Protein AF-A0A2H6FJA2-F1 (afdb_monomer_lite)

Radius of gyration: 16.58 Å; chains: 1; bounding box: 36×45×41 Å

pLDDT: mean 81.51, std 17.77, range [36.12, 94.75]

Secondary structure (DSSP, 8-state):
---TT------S-HHHHHHHHHHHTSHHHHHHHHHHS-TTSSS-S-HHHHTT--HHHHHHT--HHHHHHHHTTS-HHHHTT--HHHHHHHHHTHHHHHHHHSTT------

Foldseek 3Di:
DDDPLDDDDDDPDLQLVLLLVLLCPDPVNVVVLPVCFDVPDPRGDDPVSVVPDDSLVSLVVDDLVSSCVSCVPDDVVSCPPHDPVVSVCSNVVVVPVVVVVPVPDPDPDD

Structure (mmCIF, N/CA/C/O backbone):
data_AF-A0A2H6FJA2-F1
#
_entry.id   AF-A0A2H6FJA2-F1
#
loop_
_atom_site.group_PDB
_atom_site.id
_atom_site.type_symbol
_atom_site.label_atom_id
_atom_site.label_alt_id
_atom_site.label_comp_id
_atom_site.label_asym_id
_atom_site.label_entity_id
_atom_site.label_seq_id
_atom_site.pdbx_PDB_ins_code
_atom_site.Cartn_x
_atom_site.Cartn_y
_atom_site.Cartn_z
_atom_site.occupancy
_atom_site.B_iso_or_equiv
_atom_site.auth_seq_id
_atom_site.auth_comp_id
_atom_site.auth_asym_id
_atom_site.auth_atom_id
_atom_site.pdbx_PDB_model_num
ATOM 1 N N . MET A 1 1 ? -6.441 16.786 -11.323 1.00 50.53 1 MET A N 1
ATOM 2 C CA . MET A 1 1 ? -6.141 16.374 -12.708 1.00 50.53 1 MET A CA 1
ATOM 3 C C . MET A 1 1 ? -5.256 15.147 -12.605 1.00 50.53 1 MET A C 1
ATOM 5 O O . MET A 1 1 ? -4.187 15.258 -12.024 1.00 50.53 1 MET A O 1
ATOM 9 N N . LEU A 1 2 ? -5.758 13.979 -13.010 1.00 66.94 2 LEU A N 1
ATOM 10 C CA . LEU A 1 2 ? -4.947 12.766 -13.109 1.00 66.94 2 LEU A CA 1
ATOM 11 C C . LEU A 1 2 ? -4.219 12.835 -14.458 1.00 66.94 2 LEU A C 1
ATOM 13 O O . LEU A 1 2 ? -4.865 13.149 -15.457 1.00 66.94 2 LEU A O 1
ATOM 17 N N . ASP A 1 3 ? -2.911 12.615 -14.477 1.00 75.50 3 ASP A N 1
ATOM 18 C CA . ASP A 1 3 ? -2.125 12.604 -15.714 1.00 75.50 3 ASP A CA 1
ATOM 19 C C . ASP A 1 3 ? -1.979 11.173 -16.260 1.00 75.50 3 ASP A C 1
ATOM 21 O O . ASP A 1 3 ? -2.226 10.199 -15.545 1.00 75.50 3 ASP A O 1
ATOM 25 N N . ASP A 1 4 ? -1.555 11.028 -17.517 1.00 77.38 4 ASP A N 1
ATOM 26 C CA . ASP A 1 4 ? -1.372 9.731 -18.190 1.00 77.38 4 ASP A CA 1
ATOM 27 C C . ASP A 1 4 ? -0.208 8.889 -17.613 1.00 77.38 4 ASP A C 1
ATOM 29 O O . ASP A 1 4 ? 0.083 7.789 -18.096 1.00 77.38 4 ASP A O 1
ATOM 33 N N . THR A 1 5 ? 0.470 9.414 -16.590 1.00 80.12 5 THR A N 1
ATOM 34 C CA . THR A 1 5 ? 1.606 8.827 -15.873 1.00 80.12 5 THR A CA 1
ATOM 35 C C . THR A 1 5 ? 1.215 8.082 -14.594 1.00 80.12 5 THR A C 1
ATOM 37 O O . THR A 1 5 ? 2.051 7.369 -14.039 1.00 80.12 5 THR A O 1
ATOM 40 N N . CYS A 1 6 ? -0.043 8.185 -14.151 1.00 84.25 6 CYS A N 1
ATOM 41 C CA . CYS A 1 6 ? -0.532 7.550 -12.928 1.00 84.25 6 CYS A CA 1
ATOM 42 C C . CYS A 1 6 ? -1.548 6.442 -13.222 1.00 84.25 6 CYS A C 1
ATOM 44 O O . CYS A 1 6 ? -2.385 6.555 -14.117 1.00 84.25 6 CYS A O 1
ATOM 46 N N . TYR A 1 7 ? -1.536 5.401 -12.391 1.00 87.69 7 TYR A N 1
ATOM 47 C CA . TYR A 1 7 ? -2.639 4.449 -12.305 1.00 87.69 7 TYR A CA 1
ATOM 48 C C . TYR A 1 7 ? -3.543 4.823 -11.135 1.00 87.69 7 TYR A C 1
ATOM 50 O O . TYR A 1 7 ? -3.062 5.191 -10.065 1.00 87.69 7 TYR A O 1
ATOM 58 N N . PHE A 1 8 ? -4.854 4.738 -11.347 1.00 87.50 8 PHE A N 1
ATOM 59 C CA . PHE A 1 8 ? -5.851 5.058 -10.333 1.00 87.50 8 PHE A CA 1
ATOM 60 C C . PHE A 1 8 ? -6.551 3.790 -9.854 1.00 87.50 8 PHE A C 1
ATOM 62 O O . PHE A 1 8 ? -6.960 2.960 -10.668 1.00 87.50 8 PHE A O 1
ATOM 69 N N . LEU A 1 9 ? -6.707 3.675 -8.537 1.00 88.56 9 LEU A N 1
ATOM 70 C CA . LEU A 1 9 ? -7.457 2.615 -7.880 1.00 88.56 9 LEU A CA 1
ATOM 71 C C . LEU A 1 9 ? -8.573 3.264 -7.058 1.00 88.56 9 LEU A C 1
ATOM 73 O O . LEU A 1 9 ? -8.302 4.068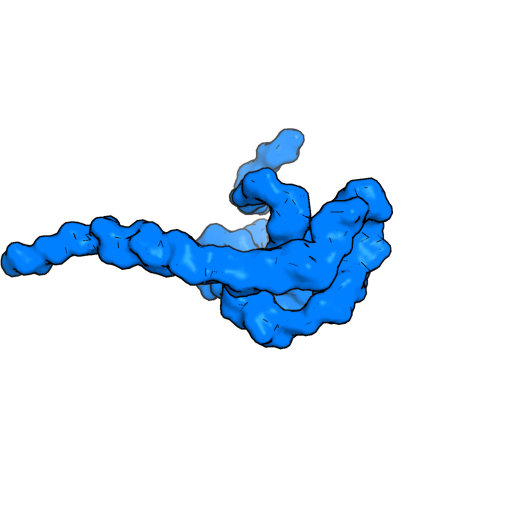 -6.168 1.00 88.56 9 LEU A O 1
ATOM 77 N N . GLY A 1 10 ? -9.819 2.965 -7.421 1.00 89.06 10 GLY A N 1
ATOM 78 C CA . GLY A 1 10 ? -11.008 3.470 -6.739 1.00 89.06 10 GLY A CA 1
ATOM 79 C C . GLY A 1 10 ? -11.544 2.451 -5.740 1.00 89.06 10 GLY A C 1
ATOM 80 O O . GLY A 1 10 ? -11.499 1.253 -6.010 1.00 89.06 10 GLY A O 1
ATOM 81 N N . PHE A 1 11 ? -12.076 2.944 -4.624 1.00 90.19 11 PHE A N 1
ATOM 82 C CA . PHE A 1 11 ? -12.656 2.142 -3.547 1.00 90.19 11 PHE A CA 1
ATOM 83 C C . PHE A 1 11 ? -13.999 2.721 -3.120 1.00 90.19 11 PHE A C 1
ATOM 85 O O . PHE A 1 11 ? -14.234 3.922 -3.263 1.00 90.19 11 PHE A O 1
ATOM 92 N N . GLU A 1 12 ? -14.861 1.873 -2.567 1.00 88.88 12 GLU A N 1
ATOM 93 C CA . GLU A 1 12 ? -16.161 2.298 -2.040 1.00 88.88 12 GLU A CA 1
ATOM 94 C C . GLU A 1 12 ? -16.039 2.880 -0.624 1.00 88.88 12 GLU A C 1
ATOM 96 O O . GLU A 1 12 ? -16.817 3.753 -0.241 1.00 88.88 12 GLU A O 1
ATOM 101 N N . GLY A 1 13 ? -15.042 2.428 0.148 1.00 90.38 13 GLY A N 1
ATOM 102 C CA . GLY A 1 13 ? -14.791 2.869 1.517 1.00 90.38 13 GLY A CA 1
ATOM 103 C C . GLY A 1 13 ? -13.447 3.574 1.691 1.00 90.38 13 GLY A C 1
ATOM 104 O O . GLY A 1 13 ? -12.418 3.125 1.188 1.00 90.38 13 GLY A O 1
ATOM 105 N N . LEU A 1 14 ? -13.432 4.647 2.489 1.00 91.56 14 LEU A N 1
ATOM 106 C CA . LEU A 1 14 ? -12.194 5.353 2.835 1.00 91.56 14 LEU A CA 1
ATOM 107 C C . LEU A 1 14 ? -11.210 4.446 3.589 1.00 91.56 14 LEU A C 1
ATOM 109 O O . LEU A 1 14 ? -10.024 4.439 3.274 1.00 91.56 14 LEU A O 1
ATOM 113 N N . SER A 1 15 ? -11.693 3.652 4.549 1.00 92.50 15 SER A N 1
ATOM 114 C CA . SER A 1 15 ? -10.837 2.751 5.331 1.00 92.50 15 SER A CA 1
ATOM 115 C C . SER A 1 15 ? -10.151 1.709 4.443 1.00 92.50 15 SER A C 1
ATOM 117 O O . SER A 1 15 ? -8.964 1.457 4.607 1.00 92.50 15 SER A O 1
ATOM 119 N N . GLU A 1 16 ? -10.866 1.166 3.452 1.00 92.31 16 GLU A N 1
ATOM 120 C CA . GLU A 1 16 ? -10.305 0.242 2.458 1.00 92.31 16 GLU A CA 1
ATOM 121 C C . GLU A 1 16 ? -9.199 0.914 1.636 1.00 92.31 16 GLU A C 1
ATOM 123 O O . GLU A 1 16 ? -8.097 0.376 1.528 1.00 92.31 16 GLU A O 1
ATOM 128 N N . ALA A 1 17 ? -9.455 2.127 1.133 1.00 93.06 17 ALA A N 1
ATOM 129 C CA . ALA A 1 17 ? -8.459 2.896 0.396 1.00 93.06 17 ALA A CA 1
ATOM 130 C C . ALA A 1 17 ? -7.190 3.145 1.225 1.00 93.06 17 ALA A C 1
ATOM 132 O O . ALA A 1 17 ? -6.079 2.995 0.715 1.00 93.06 17 ALA A O 1
ATOM 133 N N . ILE A 1 18 ? -7.348 3.477 2.511 1.00 94.31 18 ILE A N 1
ATOM 134 C CA . ILE A 1 18 ? -6.234 3.697 3.438 1.00 94.31 18 ILE A CA 1
ATOM 135 C C . ILE A 1 18 ? -5.451 2.400 3.673 1.00 94.31 18 ILE A C 1
ATOM 137 O O . ILE A 1 18 ? -4.221 2.426 3.647 1.00 94.31 18 ILE A O 1
ATOM 141 N N . PHE A 1 19 ? -6.124 1.261 3.850 1.00 94.06 19 PHE A N 1
ATOM 142 C CA . PHE A 1 19 ? -5.454 -0.030 4.026 1.00 94.06 19 PHE A CA 1
ATOM 143 C C . PHE A 1 19 ? -4.651 -0.440 2.797 1.00 94.06 19 PHE A C 1
ATOM 145 O O . PHE A 1 19 ? -3.482 -0.806 2.926 1.00 94.06 19 PHE A O 1
ATOM 152 N N . VAL A 1 20 ? -5.231 -0.338 1.599 1.00 93.75 20 VAL A N 1
ATOM 153 C CA . VAL A 1 20 ? -4.501 -0.664 0.368 1.00 93.75 20 VAL A CA 1
ATOM 154 C C . VAL A 1 20 ? -3.343 0.304 0.147 1.00 93.75 20 VAL A C 1
ATOM 156 O O . VAL A 1 20 ? -2.247 -0.130 -0.207 1.00 93.75 20 VAL A O 1
ATOM 159 N N . TRP A 1 21 ? -3.537 1.595 0.419 1.00 93.81 21 TRP A N 1
ATOM 160 C CA . TRP A 1 21 ? -2.455 2.575 0.382 1.00 93.81 21 TRP A CA 1
ATOM 161 C C . TRP A 1 21 ? -1.319 2.203 1.346 1.00 93.81 21 TRP A C 1
ATOM 163 O O . TRP A 1 21 ? -0.160 2.183 0.931 1.00 93.81 21 TRP A O 1
ATOM 173 N N . ALA A 1 22 ? -1.630 1.836 2.592 1.00 94.75 22 ALA A N 1
ATOM 174 C CA . ALA A 1 22 ? -0.640 1.435 3.591 1.00 94.75 22 ALA A CA 1
ATOM 175 C C . ALA A 1 22 ? 0.137 0.182 3.159 1.00 94.75 22 ALA A C 1
ATOM 177 O O . ALA A 1 22 ? 1.364 0.146 3.243 1.00 94.75 22 ALA A O 1
ATOM 178 N N . ILE A 1 23 ? -0.565 -0.824 2.626 1.00 93.94 23 ILE A N 1
ATOM 179 C CA . ILE A 1 23 ? 0.045 -2.059 2.120 1.00 93.94 23 ILE A CA 1
ATOM 180 C C . ILE A 1 23 ? 0.999 -1.755 0.964 1.00 93.94 23 ILE A C 1
ATOM 182 O O . ILE A 1 23 ? 2.144 -2.210 0.976 1.00 93.94 23 ILE A O 1
ATOM 186 N N . LEU A 1 24 ? 0.557 -0.969 -0.022 1.00 92.81 24 LEU A N 1
ATOM 187 C CA . LEU A 1 24 ? 1.365 -0.641 -1.197 1.00 92.81 24 LEU A CA 1
ATOM 188 C C . LEU A 1 24 ? 2.599 0.198 -0.847 1.00 92.81 24 LEU A C 1
ATOM 190 O O . LEU A 1 24 ? 3.625 0.070 -1.513 1.00 92.81 24 LEU A O 1
ATOM 194 N N . ASN A 1 25 ? 2.528 1.017 0.204 1.00 92.69 25 ASN A N 1
ATOM 195 C CA . ASN A 1 25 ? 3.657 1.811 0.695 1.00 92.69 25 ASN A CA 1
ATOM 196 C C . ASN A 1 25 ? 4.524 1.079 1.731 1.00 92.69 25 ASN A C 1
ATOM 198 O O . ASN A 1 25 ? 5.538 1.618 2.170 1.00 92.69 25 ASN A O 1
ATOM 202 N N . SER A 1 26 ? 4.185 -0.162 2.091 1.00 92.81 26 SER A N 1
ATOM 203 C CA . SER A 1 26 ? 5.019 -0.958 2.987 1.00 92.81 26 SER A CA 1
ATOM 204 C C . SER A 1 26 ? 6.381 -1.278 2.365 1.00 92.81 26 SER A C 1
ATOM 206 O O . SER A 1 26 ? 6.519 -1.484 1.155 1.00 92.81 26 SER A O 1
ATOM 208 N N . GLU A 1 27 ? 7.401 -1.389 3.216 1.00 91.94 27 GLU A N 1
ATOM 209 C CA . GLU A 1 27 ? 8.778 -1.664 2.794 1.00 91.94 27 GLU A CA 1
ATOM 210 C C . GLU A 1 27 ? 8.887 -2.945 1.948 1.00 91.94 27 GLU A C 1
ATOM 212 O O . GLU A 1 27 ? 9.589 -2.972 0.937 1.00 91.94 27 GLU A O 1
ATOM 217 N N . HIS A 1 28 ? 8.159 -3.997 2.328 1.00 90.31 28 HIS A N 1
ATOM 218 C CA . HIS A 1 28 ? 8.143 -5.273 1.615 1.00 90.31 28 HIS A CA 1
ATOM 219 C C . HIS A 1 28 ? 7.640 -5.122 0.175 1.00 90.31 28 HIS A C 1
ATOM 221 O O . HIS A 1 28 ? 8.252 -5.660 -0.750 1.00 90.31 28 HIS A O 1
ATOM 227 N N . ILE A 1 29 ? 6.559 -4.361 -0.029 1.00 92.81 29 ILE A N 1
ATOM 228 C CA . ILE A 1 29 ? 5.986 -4.149 -1.361 1.00 92.81 29 ILE A CA 1
ATOM 229 C C . ILE A 1 29 ? 6.861 -3.236 -2.204 1.00 92.81 29 ILE A C 1
ATOM 231 O O . ILE A 1 29 ? 7.096 -3.544 -3.370 1.00 92.81 29 ILE A O 1
ATOM 235 N N . GLN A 1 30 ? 7.415 -2.174 -1.622 1.00 92.69 30 GLN A N 1
ATOM 236 C CA . GLN A 1 30 ? 8.338 -1.290 -2.332 1.00 92.69 30 GLN A CA 1
ATOM 237 C C . GLN A 1 30 ? 9.602 -2.039 -2.788 1.00 92.69 30 GLN A C 1
ATOM 239 O O . GLN A 1 30 ? 10.025 -1.895 -3.935 1.00 92.69 30 GLN A O 1
ATOM 244 N N . LYS A 1 31 ? 10.160 -2.924 -1.948 1.00 93.06 31 LYS A N 1
ATOM 245 C CA . LYS A 1 31 ? 11.288 -3.794 -2.329 1.00 93.06 31 LYS A CA 1
ATOM 246 C C . LYS A 1 31 ? 10.919 -4.800 -3.420 1.00 93.06 31 LYS A C 1
ATOM 248 O O . LYS A 1 31 ? 11.716 -5.024 -4.328 1.00 93.06 31 LYS A O 1
ATOM 253 N N . LEU A 1 32 ? 9.731 -5.404 -3.345 1.00 92.19 32 LEU A N 1
ATOM 254 C CA . LEU A 1 32 ? 9.239 -6.320 -4.377 1.00 92.19 32 LEU A CA 1
ATOM 255 C C . LEU A 1 32 ? 9.052 -5.596 -5.715 1.00 92.19 32 LEU A C 1
ATOM 257 O O . LEU A 1 32 ? 9.487 -6.077 -6.754 1.00 92.19 32 LEU A O 1
ATOM 261 N N . LEU A 1 33 ? 8.437 -4.419 -5.700 1.00 92.38 33 LEU A N 1
ATOM 262 C CA . LEU A 1 33 ? 8.253 -3.607 -6.895 1.00 92.38 33 LEU A CA 1
ATOM 263 C C . LEU A 1 33 ? 9.595 -3.200 -7.513 1.00 92.38 33 LEU A C 1
ATOM 265 O O . LEU A 1 33 ? 9.763 -3.315 -8.727 1.00 92.38 33 LEU A O 1
ATOM 269 N N . ALA A 1 34 ? 10.568 -2.802 -6.694 1.00 92.38 34 ALA A N 1
ATOM 270 C CA . ALA A 1 34 ? 11.916 -2.484 -7.155 1.00 92.38 34 ALA A CA 1
ATOM 271 C C . ALA A 1 34 ? 12.656 -3.699 -7.745 1.00 92.38 34 ALA A C 1
ATOM 273 O O . ALA A 1 34 ? 13.442 -3.531 -8.669 1.00 92.38 34 ALA A O 1
ATOM 274 N N . SER A 1 35 ? 12.406 -4.920 -7.257 1.00 92.38 35 SER A N 1
ATOM 275 C CA . SER A 1 35 ? 13.037 -6.132 -7.806 1.00 92.38 35 SER A CA 1
ATOM 276 C C . SER A 1 35 ? 12.368 -6.645 -9.085 1.00 92.38 35 SER A C 1
ATOM 278 O O . SER A 1 35 ? 13.018 -7.294 -9.902 1.00 92.38 35 SER A O 1
ATOM 280 N N . LEU A 1 36 ? 11.082 -6.342 -9.279 1.00 91.00 36 LEU A N 1
ATOM 281 C CA . LEU A 1 36 ? 10.316 -6.711 -10.472 1.00 91.00 36 LEU A CA 1
ATOM 282 C C . LEU A 1 36 ? 10.459 -5.713 -11.627 1.00 91.00 36 LEU A C 1
ATOM 284 O O . LEU A 1 36 ? 10.036 -6.016 -12.744 1.00 91.00 36 LEU A O 1
ATOM 288 N N . THR A 1 37 ? 11.004 -4.523 -11.371 1.00 91.88 37 THR A N 1
ATOM 289 C CA . THR A 1 37 ? 11.039 -3.422 -12.339 1.00 91.88 37 THR A CA 1
ATOM 290 C C . THR A 1 37 ? 12.451 -2.914 -12.577 1.00 91.88 37 THR A C 1
ATOM 292 O O . THR A 1 37 ? 13.326 -2.991 -11.722 1.00 91.88 37 THR A O 1
ATOM 295 N N . PHE A 1 38 ? 12.682 -2.376 -13.773 1.00 91.00 38 PHE A N 1
ATOM 296 C CA . PHE A 1 38 ? 13.917 -1.671 -14.083 1.00 91.00 38 PHE A CA 1
ATOM 297 C C . PHE A 1 38 ? 13.728 -0.187 -13.767 1.00 91.00 38 PHE A C 1
ATOM 299 O O . PHE A 1 38 ? 13.052 0.516 -14.518 1.00 91.00 38 PHE A O 1
ATOM 306 N N . LEU A 1 39 ? 14.287 0.273 -12.646 1.00 88.94 39 LEU A N 1
ATOM 307 C CA . LEU A 1 39 ? 14.036 1.616 -12.106 1.00 88.94 39 LEU A CA 1
ATOM 308 C C . LEU A 1 39 ? 14.486 2.759 -13.031 1.00 88.94 39 LEU A C 1
ATOM 310 O O . LEU A 1 39 ? 13.888 3.830 -12.976 1.00 88.94 39 LEU A O 1
ATOM 314 N N . ASP A 1 40 ? 15.455 2.529 -13.924 1.00 90.25 40 ASP A N 1
ATOM 315 C CA . ASP A 1 40 ? 15.903 3.549 -14.886 1.00 90.25 40 ASP A CA 1
ATOM 316 C C . ASP A 1 40 ? 14.965 3.685 -16.103 1.00 90.25 40 ASP A C 1
ATOM 318 O O . ASP A 1 40 ? 15.174 4.527 -16.981 1.00 90.25 40 ASP A O 1
ATOM 322 N N . ALA A 1 41 ? 13.918 2.858 -16.200 1.00 89.94 41 ALA A N 1
ATOM 323 C CA . ALA A 1 41 ? 12.908 3.011 -17.237 1.00 89.94 41 ALA A CA 1
ATOM 324 C C . ALA A 1 41 ? 12.102 4.302 -17.029 1.00 89.94 41 ALA A C 1
ATOM 326 O O . ALA A 1 41 ? 11.779 4.687 -15.911 1.00 89.94 41 ALA A O 1
ATOM 327 N N . LYS A 1 42 ? 11.650 4.926 -18.127 1.00 86.00 42 LYS A N 1
ATOM 328 C CA . LYS A 1 42 ? 10.784 6.122 -18.075 1.00 86.00 42 LYS A CA 1
ATOM 329 C C . LYS A 1 42 ? 9.499 5.902 -17.253 1.00 86.00 42 LYS A C 1
ATOM 331 O O . LYS A 1 42 ?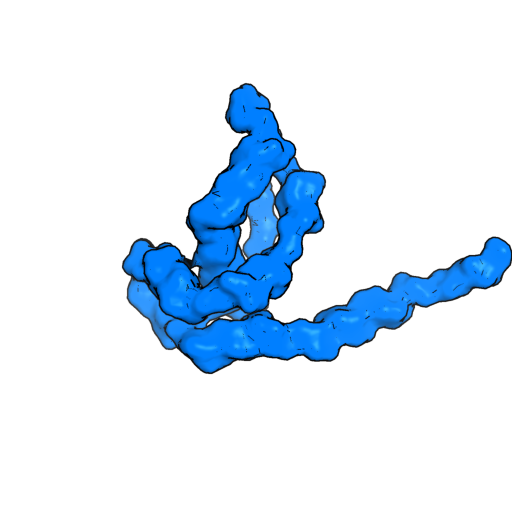 8.952 6.857 -16.712 1.00 86.00 42 LYS A O 1
ATOM 336 N N . ARG A 1 43 ? 8.996 4.661 -17.207 1.00 85.44 43 ARG A N 1
ATOM 337 C CA . ARG A 1 43 ? 7.831 4.221 -16.420 1.00 85.44 43 ARG A CA 1
ATOM 338 C C . ARG A 1 43 ? 8.111 2.810 -15.872 1.00 85.44 43 ARG A C 1
ATOM 340 O O . ARG A 1 43 ? 7.785 1.840 -16.555 1.00 85.44 43 ARG A O 1
ATOM 347 N N . PRO A 1 44 ? 8.766 2.681 -14.704 1.00 88.06 44 PRO A N 1
ATOM 348 C CA . PRO A 1 44 ? 9.192 1.380 -14.183 1.00 88.06 44 PRO A CA 1
ATOM 349 C C . PRO A 1 44 ? 7.999 0.546 -13.705 1.00 88.06 44 PRO A C 1
ATOM 351 O O . PRO A 1 44 ? 7.932 -0.655 -13.957 1.00 88.06 44 PRO A O 1
ATOM 354 N N . TYR A 1 45 ? 7.012 1.196 -13.087 1.00 90.75 45 TYR A N 1
ATOM 355 C CA . TYR A 1 45 ? 5.780 0.564 -12.631 1.00 90.75 45 TYR A CA 1
ATOM 356 C C . TYR A 1 45 ? 4.748 0.589 -13.752 1.00 90.75 45 TYR A C 1
ATOM 358 O O . TYR A 1 45 ? 4.179 1.635 -14.052 1.00 90.75 45 TYR A O 1
ATOM 366 N N . THR A 1 46 ? 4.521 -0.556 -14.391 1.00 91.00 46 THR A N 1
ATOM 367 C CA . THR A 1 46 ? 3.487 -0.727 -15.419 1.00 91.00 46 THR A CA 1
ATOM 368 C C . THR A 1 46 ? 2.244 -1.386 -14.831 1.00 91.00 46 THR A C 1
ATOM 370 O O . THR A 1 46 ? 2.311 -2.072 -13.808 1.00 91.00 46 THR A O 1
ATOM 373 N N . LYS A 1 47 ? 1.100 -1.238 -15.512 1.00 87.81 47 LYS A N 1
ATOM 374 C CA . LYS A 1 47 ? -0.147 -1.930 -15.152 1.00 87.81 47 LYS A CA 1
ATOM 375 C C . LYS A 1 47 ? 0.077 -3.434 -14.966 1.00 87.81 47 LYS A C 1
ATOM 377 O O . LYS A 1 47 ? -0.414 -3.997 -13.997 1.00 87.81 47 LYS A O 1
ATOM 382 N N . ASP A 1 48 ? 0.849 -4.065 -15.847 1.00 88.12 48 ASP A N 1
ATOM 383 C CA . ASP A 1 48 ? 1.090 -5.511 -15.802 1.00 88.12 48 ASP A CA 1
ATOM 384 C C . ASP A 1 48 ? 1.870 -5.947 -14.560 1.00 88.12 48 ASP A C 1
ATOM 386 O O . ASP A 1 48 ? 1.617 -7.025 -14.028 1.00 88.12 48 ASP A O 1
ATOM 390 N N . VAL A 1 49 ? 2.802 -5.119 -14.076 1.00 89.75 49 VAL A N 1
ATOM 391 C CA . VAL A 1 49 ? 3.522 -5.383 -12.823 1.00 89.75 49 VAL A CA 1
ATOM 392 C C . VAL A 1 49 ? 2.580 -5.226 -11.633 1.00 89.75 49 VAL A C 1
ATOM 394 O O . VAL A 1 49 ? 2.521 -6.108 -10.780 1.00 89.75 49 VAL A O 1
ATOM 397 N N . LEU A 1 50 ? 1.802 -4.141 -11.598 1.00 89.81 50 LEU A N 1
ATOM 398 C CA . LEU A 1 50 ? 0.877 -3.861 -10.498 1.00 89.81 50 LEU A CA 1
ATOM 399 C C . LEU A 1 50 ? -0.237 -4.912 -10.391 1.00 89.81 50 LEU A C 1
ATOM 401 O O . LEU A 1 50 ? -0.559 -5.343 -9.291 1.00 89.81 50 LEU A O 1
ATOM 405 N N . MET A 1 51 ? -0.765 -5.397 -11.519 1.00 87.25 51 MET A N 1
ATOM 406 C CA . MET A 1 51 ? -1.797 -6.447 -11.565 1.00 87.25 51 MET A CA 1
ATOM 407 C C . MET A 1 51 ? -1.321 -7.810 -11.038 1.00 87.25 51 MET A C 1
ATOM 409 O O . MET A 1 51 ? -2.146 -8.684 -10.781 1.00 87.25 51 MET A O 1
ATOM 413 N N . ARG A 1 52 ? -0.007 -8.020 -10.884 1.00 88.44 52 ARG A N 1
ATOM 414 C CA . ARG A 1 52 ? 0.558 -9.243 -10.287 1.00 88.44 52 ARG A CA 1
ATOM 415 C C . ARG A 1 52 ? 0.635 -9.178 -8.762 1.00 88.44 52 ARG A C 1
ATOM 417 O O . ARG A 1 52 ? 0.883 -10.207 -8.136 1.00 88.44 52 ARG A O 1
ATOM 424 N N . LEU A 1 53 ? 0.451 -8.001 -8.163 1.00 89.69 53 LEU A N 1
ATOM 425 C CA . LEU A 1 53 ? 0.431 -7.847 -6.714 1.00 89.69 53 LEU A CA 1
ATOM 426 C C . LEU A 1 53 ? -0.920 -8.297 -6.158 1.00 89.69 53 LEU A C 1
ATOM 428 O O . LEU A 1 53 ? -1.961 -7.715 -6.449 1.00 89.69 53 LEU A O 1
ATOM 432 N N . SER A 1 54 ? -0.889 -9.307 -5.299 1.00 89.12 54 SER A N 1
ATOM 433 C CA . SER A 1 54 ? -2.051 -9.735 -4.520 1.00 89.12 54 SER A CA 1
ATOM 434 C C . SER A 1 54 ? -2.074 -8.989 -3.184 1.00 89.12 54 SER A C 1
ATOM 436 O O . SER A 1 54 ? -1.516 -9.470 -2.198 1.00 89.12 54 SER A O 1
ATOM 438 N N . VAL A 1 55 ? -2.681 -7.796 -3.156 1.00 88.25 55 VAL A N 1
ATOM 439 C CA . VAL A 1 55 ? -2.812 -6.954 -1.942 1.00 88.25 55 VAL A CA 1
ATOM 440 C C . VAL A 1 55 ? -3.454 -7.736 -0.792 1.00 88.25 55 VAL A C 1
ATOM 442 O O . VAL A 1 55 ? -3.049 -7.616 0.361 1.00 88.25 55 VAL A O 1
ATOM 445 N N . ASP A 1 56 ? -4.403 -8.599 -1.131 1.00 88.19 56 ASP A N 1
ATOM 446 C CA . ASP A 1 56 ? -5.120 -9.485 -0.229 1.00 88.19 56 ASP A CA 1
ATOM 447 C C . ASP A 1 56 ? -4.203 -10.501 0.469 1.00 88.19 56 ASP A C 1
ATOM 449 O O . ASP A 1 56 ? -4.362 -10.750 1.662 1.00 88.19 56 ASP A O 1
ATOM 453 N N . LYS A 1 57 ? -3.224 -11.070 -0.244 1.00 89.50 57 LYS A N 1
ATOM 454 C CA . LYS A 1 57 ? -2.253 -12.009 0.336 1.00 89.50 57 LYS A CA 1
ATOM 455 C C . LYS A 1 57 ? -1.267 -11.286 1.236 1.00 89.50 57 LYS A C 1
ATOM 457 O O . LYS A 1 57 ? -0.873 -11.805 2.270 1.00 89.50 57 LYS A O 1
ATOM 462 N N . VAL A 1 58 ? -0.876 -10.074 0.854 1.00 90.69 58 VAL A N 1
ATOM 463 C CA . VAL A 1 58 ? 0.038 -9.251 1.653 1.00 90.69 58 VAL A CA 1
ATOM 464 C C . VAL A 1 58 ? -0.629 -8.842 2.965 1.00 90.69 58 VAL A C 1
ATOM 466 O O . VAL A 1 58 ? 0.003 -8.910 4.014 1.00 90.69 58 VAL A O 1
ATOM 469 N N . ALA A 1 59 ? -1.920 -8.499 2.923 1.00 91.31 59 ALA A N 1
ATOM 470 C CA . ALA A 1 59 ? -2.707 -8.175 4.109 1.00 91.31 59 ALA A CA 1
ATOM 471 C C . ALA A 1 59 ? -2.772 -9.328 5.129 1.00 91.31 59 ALA A C 1
ATOM 473 O O . ALA A 1 59 ? -2.768 -9.076 6.333 1.00 91.31 59 ALA A O 1
ATOM 474 N N . ASP A 1 60 ? -2.789 -10.587 4.675 1.00 90.25 60 ASP A N 1
ATOM 475 C CA . ASP A 1 60 ? -2.793 -11.756 5.570 1.00 90.25 60 ASP A CA 1
ATOM 476 C C . ASP A 1 60 ? -1.478 -11.905 6.351 1.00 90.25 60 ASP A C 1
ATOM 478 O O . ASP A 1 60 ? -1.469 -12.449 7.457 1.00 90.25 60 ASP A O 1
ATOM 482 N N . HIS A 1 61 ? -0.377 -11.402 5.789 1.00 90.12 61 HIS A N 1
ATOM 483 C CA . HIS A 1 61 ? 0.955 -11.440 6.391 1.00 90.12 61 HIS A CA 1
ATOM 484 C C . HIS A 1 61 ? 1.316 -1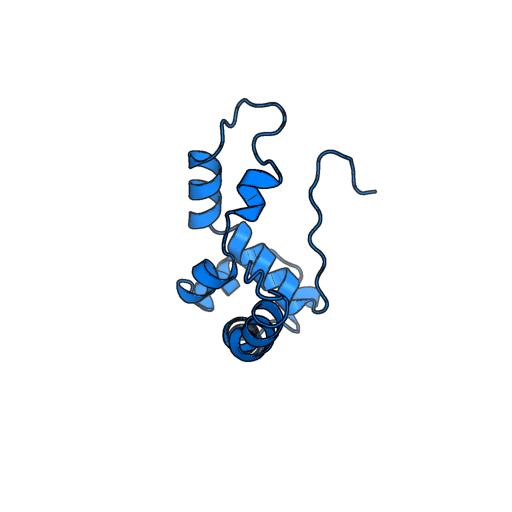0.171 7.170 1.00 90.12 61 HIS A C 1
ATOM 486 O O . HIS A 1 61 ? 2.415 -10.100 7.713 1.00 90.12 61 HIS A O 1
ATOM 492 N N . MET A 1 62 ? 0.412 -9.191 7.240 1.00 91.06 62 MET A N 1
ATOM 493 C CA . MET A 1 62 ? 0.639 -7.922 7.925 1.00 91.06 62 MET A CA 1
ATOM 494 C C . MET A 1 62 ? -0.218 -7.816 9.187 1.00 91.06 62 MET A C 1
ATOM 496 O O . MET A 1 62 ? -1.379 -8.240 9.244 1.00 91.06 62 MET A O 1
ATOM 500 N N . THR A 1 63 ? 0.367 -7.234 10.223 1.00 92.19 63 THR A N 1
ATOM 501 C CA . THR A 1 63 ? -0.308 -6.926 11.480 1.00 92.19 63 THR A CA 1
ATOM 502 C C . THR A 1 63 ? -0.981 -5.560 11.416 1.00 92.19 63 THR A C 1
ATOM 504 O O . THR A 1 63 ? -0.558 -4.660 10.691 1.00 92.19 63 THR A O 1
ATOM 507 N N . TYR A 1 64 ? -2.019 -5.366 12.233 1.00 91.06 64 TYR A N 1
ATOM 508 C CA . TYR A 1 64 ? -2.661 -4.056 12.344 1.00 91.06 64 TYR A CA 1
ATOM 509 C C . TYR A 1 64 ? -1.688 -2.973 12.846 1.00 91.06 64 TYR A C 1
ATOM 511 O O . TYR A 1 64 ? -1.777 -1.823 12.428 1.00 91.06 64 TYR A O 1
ATOM 519 N N . HIS A 1 65 ? -0.714 -3.338 13.686 1.00 92.06 65 HIS A N 1
ATOM 520 C CA . HIS A 1 65 ? 0.316 -2.410 14.156 1.00 92.06 65 HIS A CA 1
ATOM 521 C C . HIS A 1 65 ? 1.157 -1.847 13.002 1.00 92.06 65 HIS A C 1
ATOM 523 O O . HIS A 1 65 ? 1.360 -0.639 12.931 1.00 92.06 65 HIS A O 1
ATOM 529 N N . GLU A 1 66 ? 1.610 -2.698 12.077 1.00 91.44 66 GLU A N 1
ATOM 530 C CA . GLU A 1 66 ? 2.381 -2.263 10.904 1.00 91.44 66 GLU A CA 1
ATOM 531 C C . GLU A 1 66 ? 1.567 -1.327 10.003 1.00 91.44 66 GLU A C 1
ATOM 533 O O . GLU A 1 66 ? 2.099 -0.347 9.487 1.00 91.44 66 GLU A O 1
ATOM 538 N N . ILE A 1 67 ? 0.263 -1.579 9.861 1.00 92.25 67 ILE A N 1
ATOM 539 C CA . ILE A 1 67 ? -0.648 -0.681 9.140 1.00 92.25 67 ILE A CA 1
ATOM 540 C C . ILE A 1 67 ? -0.724 0.679 9.834 1.00 92.25 67 ILE A C 1
ATOM 542 O O . ILE A 1 67 ? -0.577 1.710 9.179 1.00 92.25 67 ILE A O 1
ATOM 546 N N . ILE A 1 68 ? -0.919 0.689 11.156 1.00 92.00 68 ILE A N 1
ATOM 547 C CA . ILE A 1 68 ? -0.969 1.922 11.944 1.00 92.00 68 ILE A CA 1
ATOM 548 C C . ILE A 1 68 ? 0.333 2.711 11.798 1.00 92.00 68 ILE A C 1
ATOM 550 O O . ILE A 1 68 ? 0.286 3.920 11.591 1.00 92.00 68 ILE A O 1
ATOM 554 N N . ASP A 1 69 ? 1.485 2.042 11.836 1.00 91.81 69 ASP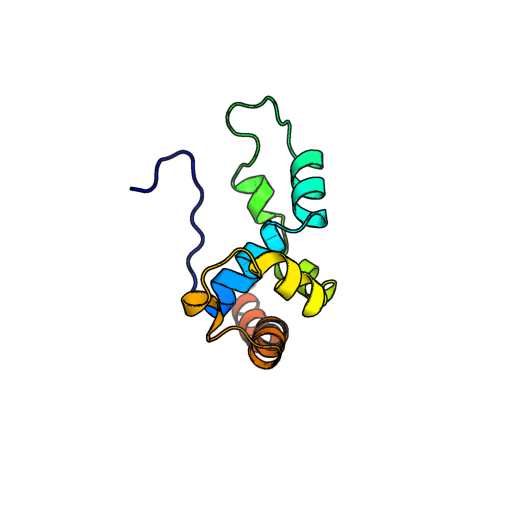 A N 1
ATOM 555 C CA . ASP A 1 69 ? 2.782 2.688 11.631 1.00 91.81 69 ASP A CA 1
ATOM 556 C C . ASP A 1 69 ? 2.881 3.402 10.279 1.00 91.81 69 ASP A C 1
ATOM 558 O O . ASP A 1 69 ? 3.382 4.525 10.227 1.00 91.81 69 ASP A O 1
ATOM 562 N N . GLN A 1 70 ? 2.357 2.800 9.208 1.00 90.94 70 GLN A N 1
ATOM 563 C CA . GLN A 1 70 ? 2.365 3.404 7.871 1.00 90.94 70 GLN A CA 1
ATOM 564 C C . GLN A 1 70 ? 1.439 4.623 7.764 1.00 90.94 70 GLN A C 1
ATOM 566 O O . GLN A 1 70 ? 1.783 5.627 7.137 1.00 90.94 70 GLN A O 1
ATOM 571 N N . ILE A 1 71 ? 0.266 4.569 8.396 1.00 91.44 71 ILE A N 1
ATOM 572 C CA . ILE A 1 71 ? -0.761 5.614 8.256 1.00 91.44 71 ILE A CA 1
ATOM 573 C C . ILE A 1 71 ? -0.632 6.749 9.276 1.00 91.44 71 ILE A C 1
ATOM 575 O O . ILE A 1 71 ? -1.348 7.737 9.155 1.00 91.44 71 ILE A O 1
ATOM 579 N N . LYS A 1 72 ? 0.301 6.667 10.237 1.00 88.31 72 LYS A N 1
ATOM 580 C CA . LYS A 1 72 ? 0.604 7.745 11.209 1.00 88.31 72 LYS A CA 1
ATOM 581 C C . LYS A 1 72 ? 0.916 9.098 10.566 1.00 88.31 72 LYS A C 1
ATOM 583 O O . LYS A 1 72 ? 0.818 10.122 11.231 1.00 88.31 72 LYS A O 1
ATOM 588 N N . SER A 1 73 ? 1.344 9.097 9.306 1.00 86.56 73 SER A N 1
ATOM 589 C CA . SER A 1 73 ? 1.647 10.308 8.539 1.00 86.56 73 SER A CA 1
ATOM 590 C C . SER A 1 73 ? 0.414 10.978 7.916 1.00 86.56 73 SER A C 1
ATOM 592 O O . SER A 1 73 ? 0.531 12.087 7.395 1.00 86.56 73 SER A O 1
ATOM 594 N N . LEU A 1 74 ? -0.751 10.323 7.946 1.00 88.75 74 LEU A N 1
ATOM 595 C CA . LEU A 1 74 ? -1.996 10.835 7.379 1.00 88.75 74 LEU A CA 1
ATOM 596 C C . LEU A 1 74 ? -2.743 11.742 8.366 1.00 88.75 74 LEU A C 1
ATOM 598 O O . LEU A 1 74 ? -2.545 11.684 9.577 1.00 88.75 74 LEU A O 1
ATOM 602 N N . ASP A 1 75 ? -3.633 12.569 7.820 1.00 88.62 75 ASP A N 1
ATOM 603 C CA . ASP A 1 75 ? -4.504 13.465 8.583 1.00 88.62 75 ASP A CA 1
ATOM 604 C C . ASP A 1 75 ? -5.444 12.674 9.512 1.00 88.62 75 ASP A C 1
ATOM 606 O O . ASP A 1 75 ? -6.095 11.715 9.087 1.00 88.62 75 ASP A O 1
ATOM 610 N N . GLU A 1 76 ? -5.559 13.104 10.771 1.00 84.75 76 GLU A N 1
ATOM 611 C CA . GLU A 1 76 ? -6.431 12.500 11.786 1.00 84.75 76 GLU A CA 1
ATOM 612 C C . GLU A 1 76 ? -7.889 12.362 11.317 1.00 84.75 76 GLU A C 1
ATOM 614 O O . GLU A 1 76 ? -8.565 11.385 11.646 1.00 84.75 76 GLU A O 1
ATOM 619 N N . THR A 1 77 ? -8.375 13.294 10.492 1.00 86.94 77 THR A N 1
ATOM 620 C CA . THR A 1 77 ? -9.734 13.249 9.931 1.00 86.94 77 THR A CA 1
ATOM 621 C C . THR A 1 77 ? -9.960 12.025 9.042 1.00 86.94 77 THR A C 1
ATOM 623 O O . THR A 1 77 ? -11.040 11.427 9.074 1.00 86.94 77 THR A O 1
ATOM 626 N N . MET A 1 78 ? -8.928 11.594 8.311 1.00 84.75 78 MET A N 1
ATOM 627 C CA . MET A 1 78 ? -8.951 10.402 7.460 1.00 84.75 78 MET A CA 1
ATOM 628 C C . MET A 1 78 ? -8.915 9.117 8.294 1.00 84.75 78 MET A C 1
ATOM 630 O O . MET A 1 78 ? -9.511 8.109 7.917 1.00 84.75 78 MET A O 1
ATOM 634 N N . LEU A 1 79 ? -8.253 9.166 9.452 1.00 87.38 79 LEU A N 1
ATOM 635 C CA . LEU A 1 79 ? -8.071 8.028 10.355 1.00 87.38 79 LEU A CA 1
ATOM 636 C C . LEU A 1 79 ? -9.284 7.763 11.256 1.00 87.38 79 LEU A C 1
ATOM 638 O O . LEU A 1 79 ? -9.365 6.699 11.863 1.00 87.38 79 LEU A O 1
ATOM 642 N N . SER A 1 80 ? -10.253 8.681 11.306 1.00 84.25 80 SER A N 1
ATOM 643 C CA . SER A 1 80 ? -11.460 8.573 12.143 1.00 84.25 80 SER A CA 1
ATOM 644 C C . SER A 1 80 ? -12.241 7.262 11.968 1.00 84.25 80 SER A C 1
ATOM 646 O O . SER A 1 80 ? -12.834 6.765 12.923 1.00 84.25 80 SER A O 1
ATOM 648 N N . ASN A 1 81 ? -12.206 6.675 10.767 1.00 82.88 81 ASN A N 1
ATOM 649 C CA . ASN A 1 81 ? -12.892 5.424 10.432 1.00 82.88 81 ASN A CA 1
ATOM 650 C C . ASN A 1 81 ? -11.938 4.225 10.297 1.00 82.88 81 ASN A C 1
ATOM 652 O O . ASN A 1 81 ? -12.336 3.175 9.787 1.00 82.88 81 ASN A O 1
ATOM 656 N N . VAL A 1 82 ? -10.676 4.371 10.709 1.00 89.75 82 VAL A N 1
ATOM 657 C CA . VAL A 1 82 ? -9.656 3.325 10.621 1.00 89.75 82 VAL A CA 1
ATOM 658 C C . VAL A 1 82 ? -9.435 2.722 12.004 1.00 89.75 82 VAL A C 1
ATOM 660 O O . VAL A 1 82 ? -8.880 3.342 12.904 1.00 89.75 82 VAL A O 1
ATOM 663 N N . GLY A 1 83 ? -9.901 1.489 12.169 1.00 91.06 83 GLY A N 1
ATOM 664 C CA . GLY A 1 83 ? -9.793 0.713 13.400 1.00 91.06 83 GLY A CA 1
ATOM 665 C C . GLY A 1 83 ? -9.439 -0.751 13.143 1.00 91.06 83 GLY A C 1
ATOM 666 O O . GLY A 1 83 ? -9.605 -1.267 12.034 1.00 91.06 83 GLY A O 1
ATOM 667 N N . GLU A 1 84 ? -9.045 -1.463 14.197 1.00 90.50 84 GLU A N 1
ATOM 668 C CA . GLU A 1 84 ? -8.740 -2.899 14.125 1.00 90.50 84 GLU A CA 1
ATOM 669 C C . GLU A 1 84 ? -9.951 -3.715 13.639 1.00 90.50 84 GLU A C 1
ATOM 671 O O . GLU A 1 84 ? -9.817 -4.621 12.822 1.00 90.50 84 GLU A O 1
ATOM 676 N N . ASN A 1 85 ? -11.166 -3.321 14.036 1.00 90.94 85 ASN A N 1
ATOM 677 C CA . ASN A 1 85 ? -12.405 -3.923 13.536 1.00 90.94 85 ASN A CA 1
ATOM 678 C C . ASN A 1 85 ? -12.547 -3.769 12.015 1.00 90.94 85 ASN A C 1
ATOM 680 O O . ASN A 1 85 ? -12.853 -4.737 11.325 1.00 90.94 85 ASN A O 1
ATOM 684 N N . THR A 1 86 ? -12.296 -2.571 11.478 1.00 91.94 86 THR A N 1
ATOM 685 C CA . THR A 1 86 ? -12.364 -2.333 10.027 1.00 91.94 86 THR A CA 1
ATOM 686 C C . THR A 1 86 ? -11.252 -3.054 9.272 1.00 91.94 86 THR A C 1
ATOM 688 O O . THR A 1 86 ? -11.486 -3.512 8.160 1.00 91.94 86 THR A O 1
ATOM 691 N N . TRP A 1 87 ? -10.078 -3.230 9.887 1.00 92.06 87 TRP A N 1
ATOM 692 C CA . TRP A 1 87 ? -8.990 -4.038 9.335 1.00 92.06 87 TRP A CA 1
ATOM 693 C C . TRP A 1 87 ? -9.359 -5.525 9.268 1.00 92.06 87 TRP A C 1
ATOM 695 O O . TRP A 1 87 ? -9.157 -6.180 8.246 1.00 92.06 87 TRP A O 1
ATOM 705 N N . ASN A 1 88 ? -9.976 -6.050 10.326 1.00 90.56 88 ASN A N 1
ATOM 706 C CA . ASN A 1 88 ? -10.476 -7.422 10.348 1.00 90.56 88 ASN A CA 1
ATOM 707 C C . ASN A 1 88 ? -11.585 -7.633 9.311 1.00 90.56 88 ASN A C 1
ATOM 709 O O . ASN A 1 88 ? -11.601 -8.664 8.646 1.00 90.56 88 ASN A O 1
ATOM 713 N N . VAL A 1 89 ? -12.470 -6.647 9.115 1.00 90.06 89 VAL A N 1
ATOM 714 C CA . VAL A 1 89 ? -13.469 -6.669 8.035 1.00 90.06 89 VAL A CA 1
ATOM 715 C C . VAL A 1 89 ? -12.795 -6.638 6.666 1.00 90.06 89 VAL A C 1
ATOM 717 O O . VAL A 1 89 ? -13.137 -7.459 5.827 1.00 90.06 89 VAL A O 1
ATOM 720 N N . PHE A 1 90 ? -11.813 -5.764 6.439 1.00 89.75 90 PHE A N 1
ATOM 721 C CA . PHE A 1 90 ? -11.055 -5.702 5.184 1.00 89.75 90 PHE A CA 1
ATOM 722 C C . PHE A 1 90 ? -10.402 -7.050 4.841 1.00 89.75 90 PHE A C 1
ATOM 724 O O . PHE A 1 90 ? -10.516 -7.538 3.720 1.00 89.75 90 PHE A O 1
ATOM 731 N N . ARG A 1 91 ? -9.802 -7.717 5.832 1.00 86.69 91 ARG A N 1
ATOM 732 C CA . ARG A 1 91 ? -9.267 -9.076 5.670 1.00 86.69 91 ARG A CA 1
ATOM 733 C C . ARG A 1 91 ? -10.357 -10.142 5.495 1.00 86.69 91 ARG A C 1
ATOM 735 O O . ARG A 1 91 ? -10.137 -11.129 4.798 1.00 86.69 91 ARG A O 1
ATOM 742 N N . GLY A 1 92 ? -11.510 -9.963 6.141 1.0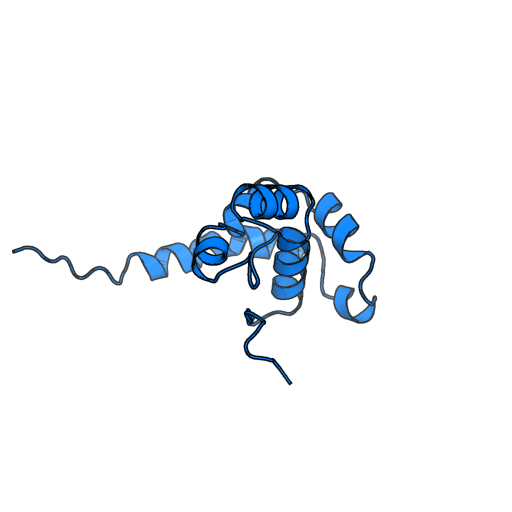0 76.00 92 GLY A N 1
ATOM 743 C CA . GLY A 1 92 ? -12.628 -10.911 6.183 1.00 76.00 92 GLY A CA 1
ATOM 744 C C . GLY A 1 92 ? -13.634 -10.805 5.029 1.00 76.00 92 GLY A C 1
ATOM 745 O O . GLY A 1 92 ? -14.337 -11.775 4.758 1.00 76.00 92 GLY A O 1
ATOM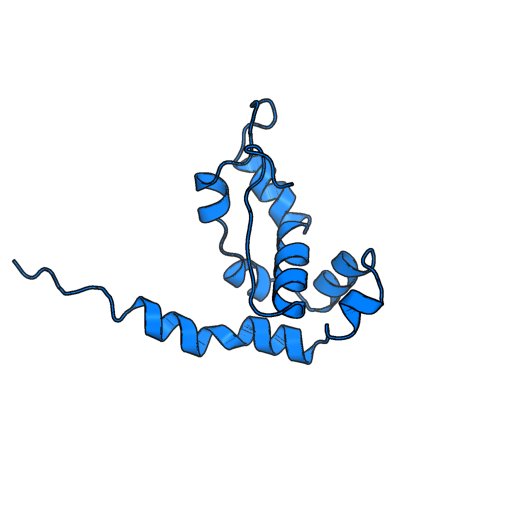 746 N N . GLN A 1 93 ? -13.682 -9.689 4.288 1.00 62.78 93 GLN A N 1
ATOM 747 C CA . GLN A 1 93 ? -14.552 -9.493 3.109 1.00 62.78 93 GLN A CA 1
ATOM 748 C C . GLN A 1 93 ? -14.306 -10.524 1.985 1.00 62.78 93 GLN A C 1
ATOM 750 O O . GLN A 1 93 ? -15.117 -10.662 1.065 1.00 62.78 93 GLN A O 1
ATOM 755 N N . LYS A 1 94 ? -13.228 -11.310 2.100 1.00 54.56 94 LYS A N 1
ATOM 756 C CA . LYS A 1 94 ? -12.840 -12.411 1.213 1.00 54.56 94 LYS A CA 1
ATOM 757 C C . LYS A 1 94 ? -13.917 -13.471 0.982 1.00 54.56 94 LYS A C 1
ATOM 759 O O . LYS A 1 94 ? -13.941 -14.055 -0.097 1.00 54.56 94 LYS A O 1
ATOM 764 N N . GLU A 1 95 ? -14.836 -13.706 1.916 1.00 48.72 95 GLU A N 1
ATOM 765 C CA . GLU A 1 95 ? -15.807 -14.799 1.746 1.00 48.72 95 GLU A CA 1
ATOM 766 C C . GLU A 1 95 ? -16.862 -14.517 0.654 1.00 48.72 95 GLU A C 1
ATOM 768 O O . GLU A 1 95 ? -17.388 -15.442 0.043 1.00 48.72 95 GLU A O 1
ATOM 773 N N . GLN A 1 96 ? -17.132 -13.245 0.330 1.00 43.78 96 GLN A N 1
ATOM 774 C CA . GLN A 1 96 ? -18.200 -12.859 -0.608 1.00 43.78 96 GLN A CA 1
ATOM 775 C C . GLN A 1 96 ? -17.700 -12.553 -2.034 1.00 43.78 96 GLN A C 1
ATOM 777 O O . GLN A 1 96 ? -18.450 -12.717 -2.999 1.00 43.78 96 GLN A O 1
ATOM 782 N N . MET A 1 97 ? -16.442 -12.121 -2.205 1.00 44.75 97 MET A N 1
ATOM 783 C CA . MET A 1 97 ? -15.879 -11.818 -3.534 1.00 44.75 97 MET A CA 1
ATOM 784 C C . MET A 1 97 ? -15.371 -13.065 -4.273 1.00 44.75 97 MET A C 1
ATOM 786 O O . MET A 1 97 ? -15.523 -13.137 -5.494 1.00 44.75 97 MET A O 1
ATOM 790 N N . GLN A 1 98 ? -14.866 -14.078 -3.557 1.00 44.66 98 GLN A N 1
ATOM 791 C CA . GLN A 1 98 ? -14.448 -15.354 -4.157 1.00 44.66 98 GLN A CA 1
ATOM 792 C C . GLN A 1 98 ? -15.633 -16.064 -4.849 1.00 44.66 98 GLN A C 1
ATOM 794 O O . GLN A 1 98 ? -15.498 -16.559 -5.966 1.00 44.66 98 GLN A O 1
ATOM 799 N N . LEU A 1 99 ? -16.832 -15.989 -4.253 1.00 41.25 99 LEU A N 1
ATOM 800 C CA . LEU A 1 99 ? -18.074 -16.551 -4.802 1.00 41.25 99 LEU A CA 1
ATOM 801 C C . LEU A 1 99 ? -18.550 -15.862 -6.094 1.00 41.25 99 LEU A C 1
ATOM 803 O O . LEU A 1 99 ? -19.287 -16.462 -6.870 1.00 41.25 99 LEU A O 1
ATOM 807 N N . ARG A 1 100 ? -18.142 -14.614 -6.364 1.00 39.97 100 ARG A N 1
ATOM 808 C CA . ARG A 1 100 ? -18.514 -13.899 -7.602 1.00 39.97 100 ARG A CA 1
ATOM 809 C C . ARG A 1 100 ? -17.556 -14.170 -8.765 1.00 39.97 100 ARG A C 1
ATOM 811 O O . ARG A 1 100 ? -17.964 -14.029 -9.916 1.00 39.97 100 ARG A O 1
ATOM 818 N N . GLY A 1 101 ? -16.314 -14.568 -8.481 1.00 40.19 101 GLY A N 1
ATOM 819 C CA . GLY A 1 101 ? -15.302 -14.890 -9.494 1.00 40.19 101 GLY A CA 1
ATOM 820 C C . GLY A 1 101 ? -15.480 -16.265 -10.148 1.00 40.19 101 GLY A C 1
ATOM 821 O O . GLY A 1 101 ? -15.102 -16.438 -11.303 1.00 40.19 101 GLY A O 1
ATOM 822 N N . GLU A 1 102 ? -16.098 -17.223 -9.452 1.00 42.97 102 GLU A N 1
ATOM 823 C CA . GLU A 1 102 ? -16.271 -18.598 -9.953 1.00 42.97 102 GLU A CA 1
ATOM 824 C C . GLU A 1 102 ? -17.501 -18.784 -10.863 1.00 42.97 102 GLU A C 1
ATOM 826 O O . GLU A 1 102 ? -17.548 -19.726 -11.649 1.00 42.97 102 GLU A O 1
ATOM 831 N N . ILE A 1 103 ? -18.478 -17.869 -10.841 1.00 44.03 103 ILE A N 1
ATOM 832 C CA . ILE A 1 103 ? -19.746 -18.038 -11.583 1.00 44.03 103 ILE A CA 1
ATOM 833 C C . ILE A 1 103 ? -19.633 -17.612 -13.068 1.00 44.03 103 ILE A C 1
ATOM 835 O O . ILE A 1 103 ? -20.522 -17.899 -13.864 1.00 44.03 103 ILE A O 1
ATOM 839 N N . ASN A 1 104 ? -18.528 -16.983 -13.495 1.00 39.44 104 ASN A N 1
ATOM 840 C CA . ASN A 1 104 ? -18.352 -16.482 -14.872 1.00 39.44 104 ASN A CA 1
ATOM 841 C C . ASN A 1 104 ? -17.343 -17.264 -15.732 1.00 39.44 104 ASN A C 1
ATOM 843 O O . ASN A 1 104 ? -16.798 -16.723 -16.693 1.00 39.44 104 ASN A O 1
ATOM 847 N N . GLN A 1 105 ? -17.130 -18.551 -15.452 1.00 39.38 105 GLN A N 1
ATOM 848 C CA . GLN A 1 105 ? -16.631 -19.473 -16.474 1.00 39.38 105 GLN A CA 1
ATOM 849 C C . GLN A 1 105 ? -17.805 -20.296 -17.019 1.00 39.38 105 GLN A C 1
ATOM 851 O O . GLN A 1 105 ? -18.114 -21.348 -16.459 1.00 39.38 105 GLN A O 1
ATOM 856 N N . PRO A 1 106 ? -18.485 -19.874 -18.106 1.00 40.16 106 PRO A N 1
ATOM 857 C CA . PRO A 1 106 ? -19.248 -20.826 -18.890 1.00 40.16 106 PRO A CA 1
ATOM 858 C C . PRO A 1 106 ? -18.248 -21.844 -19.441 1.00 40.16 106 PRO A C 1
ATOM 860 O O . PRO A 1 106 ? -17.415 -21.542 -20.294 1.00 40.16 106 PRO A O 1
ATOM 863 N N . SER A 1 107 ? -18.323 -23.040 -18.869 1.00 41.91 107 SER A N 1
ATOM 864 C CA . SER A 1 107 ? -17.715 -24.274 -19.335 1.00 41.91 107 SER A CA 1
ATOM 865 C C . SER A 1 107 ? -17.753 -24.357 -20.859 1.00 41.91 107 SER A C 1
ATOM 867 O O . SER A 1 107 ? -18.800 -24.651 -21.440 1.00 41.91 107 SER A O 1
ATOM 869 N N . LEU A 1 108 ? -16.611 -24.147 -21.509 1.00 36.12 108 LEU A N 1
ATOM 870 C CA . LEU A 1 108 ? -16.438 -24.567 -22.890 1.00 36.12 108 LEU A CA 1
ATOM 871 C C . LEU A 1 108 ? -16.074 -26.056 -22.861 1.00 36.12 108 LEU A C 1
ATOM 873 O O . LEU A 1 108 ? -14.916 -26.444 -22.967 1.00 36.12 108 LEU A O 1
ATOM 877 N N . PHE A 1 109 ? -17.090 -26.890 -22.637 1.00 38.75 109 PHE A N 1
ATOM 878 C CA . PHE A 1 109 ? -17.098 -28.226 -23.211 1.00 38.75 109 PHE A CA 1
ATOM 879 C C . PHE A 1 109 ? -17.412 -28.055 -24.699 1.00 38.75 109 PHE A C 1
ATOM 881 O O . PHE A 1 109 ? -18.573 -27.883 -25.065 1.00 38.75 109 PHE A O 1
ATOM 888 N N . LEU A 1 110 ? -16.370 -28.063 -25.529 1.00 42.09 110 LEU A N 1
ATOM 889 C CA . LEU A 1 110 ? -16.341 -28.789 -26.799 1.00 42.09 110 LEU A CA 1
ATOM 890 C C . LEU A 1 110 ? -14.887 -29.013 -27.224 1.00 42.09 110 LEU A C 1
ATOM 892 O O . LEU A 1 110 ? -14.139 -28.012 -27.273 1.00 42.09 110 LEU A O 1
#

Sequence (110 aa):
MLDDTCYFLGFEGLSEAIFVWAILNSEHIQKLLASLTFLDAKRPYTKDVLMRLSVDKVADHMTYHEIIDQIKSLDETMLSNVGENTWNVFRGQKEQMQLRGEINQPSLFL